Protein AF-A0A9E6AJM7-F1 (afdb_monomer_lite)

Foldseek 3Di:
DADPPDHPLRVLLVLCVPPVRVLPAAEAEEQDDDPVVQVSNVVSPHLYYHHPPDDPVVVVVSVCSSVVVD

pLDDT: mean 85.8, std 11.49, range [46.34, 96.81]

Secondary structure (DSSP, 8-state):
---SSS-HHHHHHHHHHSGGGTT---EEEES--SHHHHHHHHHTT-SEEEESS--HHHHHHHHHHHHS--

Structure (mmCIF, N/CA/C/O backbone):
data_AF-A0A9E6AJM7-F1
#
_entry.id   AF-A0A9E6AJM7-F1
#
loop_
_atom_site.group_PDB
_atom_site.id
_atom_site.type_symbol
_atom_site.label_atom_id
_atom_site.label_alt_id
_atom_site.label_comp_id
_atom_site.label_asym_id
_atom_site.label_entity_id
_atom_site.label_seq_id
_atom_site.pdbx_PDB_ins_code
_atom_site.Cartn_x
_atom_site.Cartn_y
_atom_site.Cartn_z
_atom_site.occupancy
_atom_site.B_iso_or_equiv
_atom_site.auth_seq_id
_atom_site.auth_comp_id
_atom_site.auth_asym_id
_atom_site.auth_atom_id
_atom_site.pdbx_PDB_model_num
ATOM 1 N N . MET A 1 1 ? 16.998 -0.350 3.052 1.00 46.34 1 MET A N 1
ATOM 2 C CA . MET A 1 1 ? 17.597 -1.688 2.859 1.00 46.34 1 MET A CA 1
ATOM 3 C C . MET A 1 1 ? 16.446 -2.664 2.797 1.00 46.34 1 MET A C 1
ATOM 5 O O . MET A 1 1 ? 15.607 -2.676 3.691 1.00 46.34 1 MET A O 1
ATOM 9 N N . ASN A 1 2 ? 16.327 -3.282 1.632 1.00 52.22 2 ASN A N 1
ATOM 10 C CA . ASN A 1 2 ? 15.067 -3.497 0.929 1.00 52.22 2 ASN A CA 1
ATOM 11 C C . ASN A 1 2 ? 14.756 -4.995 0.892 1.00 52.22 2 ASN A C 1
ATOM 13 O O . ASN A 1 2 ? 15.612 -5.798 1.261 1.00 52.22 2 ASN A O 1
ATOM 17 N N . MET A 1 3 ? 13.548 -5.385 0.476 1.00 55.38 3 MET A N 1
ATOM 18 C CA . MET A 1 3 ? 13.253 -6.794 0.194 1.00 55.38 3 MET A CA 1
ATOM 19 C C . MET A 1 3 ? 14.389 -7.345 -0.689 1.00 55.38 3 MET A C 1
ATOM 21 O O . MET A 1 3 ? 14.619 -6.829 -1.780 1.00 55.38 3 MET A O 1
ATOM 25 N N . LEU A 1 4 ? 15.136 -8.329 -0.170 1.00 62.00 4 LEU A N 1
ATOM 26 C CA . LEU A 1 4 ? 16.485 -8.739 -0.614 1.00 62.00 4 LEU A CA 1
ATOM 27 C C . LEU A 1 4 ? 16.563 -9.258 -2.068 1.00 62.00 4 LEU A C 1
ATOM 29 O O . LEU A 1 4 ? 17.640 -9.609 -2.536 1.00 62.00 4 LEU A O 1
ATOM 33 N N . VAL A 1 5 ? 15.433 -9.284 -2.779 1.00 66.75 5 VAL A N 1
ATOM 34 C CA . VAL A 1 5 ? 15.296 -9.726 -4.174 1.00 66.75 5 VAL A CA 1
ATOM 35 C C . VAL A 1 5 ? 14.429 -8.767 -5.020 1.00 66.75 5 VAL A C 1
ATOM 37 O O . VAL A 1 5 ? 14.608 -8.705 -6.231 1.00 66.75 5 VAL A O 1
ATOM 40 N N . MET A 1 6 ? 13.504 -7.993 -4.431 1.00 74.38 6 MET A N 1
ATOM 41 C CA . MET A 1 6 ? 12.549 -7.154 -5.180 1.00 74.38 6 MET A CA 1
ATOM 42 C C . MET A 1 6 ? 12.082 -5.949 -4.360 1.00 74.38 6 MET A C 1
ATOM 44 O O . MET A 1 6 ? 11.669 -6.110 -3.223 1.00 74.38 6 MET A O 1
ATOM 48 N N . ASP A 1 7 ? 12.077 -4.744 -4.929 1.00 84.75 7 ASP A N 1
ATOM 49 C CA . ASP A 1 7 ? 11.542 -3.564 -4.240 1.00 84.75 7 ASP A CA 1
ATOM 50 C C . ASP A 1 7 ? 10.008 -3.618 -4.070 1.00 84.75 7 ASP A C 1
ATOM 52 O O . ASP A 1 7 ? 9.282 -4.161 -4.902 1.00 84.75 7 ASP A O 1
ATOM 56 N N . GLY A 1 8 ? 9.489 -3.009 -3.001 1.00 85.94 8 GLY A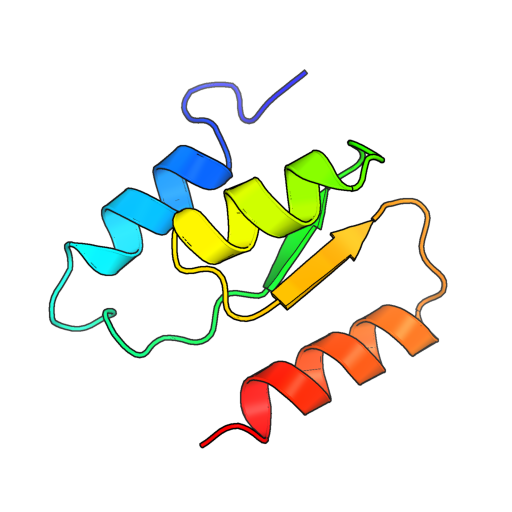 N 1
ATOM 57 C CA . GLY A 1 8 ? 8.055 -3.001 -2.716 1.00 85.94 8 GLY A CA 1
ATOM 58 C C . GLY A 1 8 ? 7.225 -2.330 -3.810 1.00 85.94 8 GLY A C 1
ATOM 59 O O . GLY A 1 8 ? 6.120 -2.789 -4.077 1.00 85.94 8 GLY A O 1
ATOM 60 N N . LEU A 1 9 ? 7.736 -1.281 -4.468 1.00 89.62 9 LEU A N 1
ATOM 61 C CA . LEU A 1 9 ? 7.026 -0.632 -5.579 1.00 89.62 9 LEU A CA 1
ATOM 62 C C . LEU A 1 9 ? 6.979 -1.524 -6.822 1.00 89.62 9 LEU A C 1
ATOM 64 O O . LEU A 1 9 ? 5.956 -1.569 -7.501 1.00 89.62 9 LEU A O 1
ATOM 68 N N . GLU A 1 10 ? 8.065 -2.244 -7.096 1.00 90.69 10 GLU A N 1
ATOM 69 C CA . GLU A 1 10 ? 8.142 -3.210 -8.194 1.00 90.69 10 GLU A CA 1
ATOM 70 C C . GLU A 1 10 ? 7.138 -4.352 -7.995 1.00 90.69 10 GLU A C 1
ATOM 72 O O . GLU A 1 10 ? 6.419 -4.717 -8.924 1.00 90.69 10 GLU A O 1
ATOM 77 N N . MET A 1 11 ? 6.998 -4.842 -6.759 1.00 91.44 11 MET A N 1
ATOM 78 C CA . MET A 1 11 ? 5.963 -5.818 -6.410 1.00 91.44 11 MET A CA 1
ATOM 79 C C . MET A 1 11 ? 4.559 -5.301 -6.753 1.00 91.44 11 MET A C 1
ATOM 81 O O . MET A 1 11 ? 3.770 -6.032 -7.346 1.00 91.44 11 MET A O 1
ATOM 85 N N . VAL A 1 12 ? 4.234 -4.047 -6.410 1.00 93.62 12 VAL A N 1
ATOM 86 C CA . VAL A 1 12 ? 2.911 -3.474 -6.720 1.00 93.62 12 VAL A CA 1
ATOM 87 C C . VAL A 1 12 ? 2.667 -3.438 -8.227 1.00 93.62 12 VAL A C 1
ATOM 89 O O . VAL A 1 12 ? 1.598 -3.860 -8.661 1.00 93.62 12 VAL A O 1
ATOM 92 N N . LYS A 1 13 ? 3.650 -2.998 -9.022 1.00 93.69 13 LYS A N 1
ATOM 93 C CA . LYS A 1 13 ? 3.522 -2.954 -10.487 1.00 93.69 13 LYS A CA 1
ATOM 94 C C . LYS A 1 13 ? 3.228 -4.336 -11.068 1.00 93.69 13 LYS A C 1
ATOM 96 O O . LYS A 1 13 ? 2.239 -4.495 -11.773 1.00 93.69 13 LYS A O 1
ATOM 101 N N . ARG A 1 14 ? 4.003 -5.351 -10.676 1.00 93.56 14 ARG A N 1
ATOM 102 C CA . ARG A 1 14 ? 3.798 -6.737 -11.133 1.00 93.56 14 ARG A CA 1
ATOM 103 C C . ARG A 1 14 ? 2.441 -7.299 -10.726 1.00 93.56 14 ARG A C 1
ATOM 105 O O . ARG A 1 14 ? 1.799 -7.990 -11.506 1.00 93.56 14 ARG A O 1
ATOM 112 N N . LEU A 1 15 ? 1.963 -6.986 -9.520 1.00 94.31 15 LEU A N 1
ATOM 113 C CA . LEU A 1 15 ? 0.623 -7.399 -9.092 1.00 94.31 15 LEU A CA 1
ATOM 114 C C . LEU A 1 15 ? -0.483 -6.759 -9.941 1.00 94.31 15 LEU A C 1
ATOM 116 O O . LEU A 1 15 ? -1.526 -7.380 -10.127 1.00 94.31 15 LEU A O 1
ATOM 120 N N . ARG A 1 16 ? -0.270 -5.546 -10.467 1.00 94.44 16 ARG A N 1
ATOM 121 C CA . ARG A 1 16 ? -1.225 -4.871 -11.359 1.00 94.44 16 ARG A CA 1
ATOM 122 C C . ARG A 1 16 ? -1.230 -5.426 -12.780 1.00 94.44 16 ARG A C 1
ATOM 124 O O . ARG A 1 16 ? -2.244 -5.296 -13.452 1.00 94.44 16 ARG A O 1
ATOM 131 N N . GLU A 1 17 ? -0.159 -6.086 -13.208 1.00 94.75 17 GLU A N 1
ATOM 132 C CA . GLU A 1 17 ? -0.097 -6.791 -14.498 1.00 94.75 17 GLU A CA 1
ATOM 133 C C . GLU A 1 17 ? -0.891 -8.111 -14.484 1.00 94.75 17 GLU A C 1
ATOM 135 O O . GLU A 1 17 ? -1.288 -8.620 -15.532 1.00 94.75 17 GLU A O 1
ATOM 140 N N . ILE A 1 18 ? -1.168 -8.670 -13.302 1.00 96.62 18 ILE A N 1
ATOM 141 C CA . ILE A 1 18 ? -1.962 -9.892 -13.154 1.00 96.62 18 ILE A CA 1
ATOM 142 C C . ILE A 1 18 ? -3.449 -9.518 -13.179 1.00 96.62 18 ILE A C 1
ATOM 144 O O . ILE A 1 18 ? -3.980 -9.019 -12.189 1.00 96.62 18 ILE A O 1
ATOM 148 N N . ALA A 1 19 ? -4.148 -9.825 -14.277 1.00 95.44 19 ALA A N 1
ATOM 149 C CA . ALA A 1 19 ? -5.563 -9.473 -14.475 1.00 95.44 19 ALA A CA 1
ATOM 150 C C . ALA A 1 19 ? -6.481 -9.898 -13.308 1.00 95.44 19 ALA A C 1
ATOM 152 O O . ALA A 1 19 ? -7.358 -9.148 -12.886 1.00 95.44 19 ALA A O 1
ATOM 153 N N . ALA A 1 20 ? -6.239 -11.073 -12.717 1.00 96.81 20 ALA A N 1
ATOM 154 C CA . ALA A 1 20 ? -7.004 -11.559 -11.564 1.00 96.81 20 ALA A CA 1
ATOM 155 C C . ALA A 1 20 ? -6.819 -10.709 -10.287 1.00 96.81 20 ALA A C 1
ATOM 157 O O . ALA A 1 20 ? -7.648 -10.767 -9.380 1.00 96.81 20 ALA A O 1
A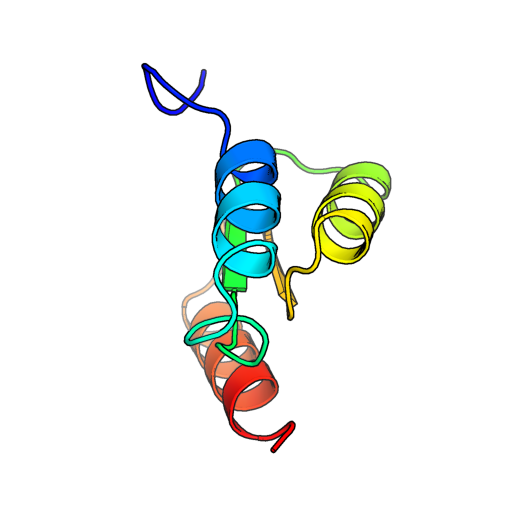TOM 158 N N . LEU A 1 21 ? -5.738 -9.929 -10.199 1.00 95.06 21 LEU A N 1
ATOM 159 C CA . LEU A 1 21 ? -5.357 -9.119 -9.038 1.00 95.06 21 LEU A CA 1
ATOM 160 C C . LEU A 1 21 ? -5.414 -7.610 -9.316 1.00 95.06 21 LEU A C 1
ATOM 162 O O . LEU A 1 21 ? -5.131 -6.817 -8.414 1.00 95.06 21 LEU A O 1
ATOM 166 N N . GLU A 1 22 ? -5.826 -7.192 -10.516 1.00 91.44 22 GLU A N 1
ATOM 167 C CA . GLU A 1 22 ? -5.864 -5.787 -10.944 1.00 91.44 22 GLU A CA 1
ATOM 168 C C . GLU A 1 22 ? -6.576 -4.894 -9.913 1.00 91.44 22 GLU A C 1
ATOM 170 O O . GLU A 1 22 ? -6.089 -3.821 -9.557 1.00 91.44 22 GLU A O 1
ATOM 175 N N . LYS A 1 23 ? -7.683 -5.389 -9.346 1.00 91.12 23 LYS A N 1
ATOM 176 C CA . LYS A 1 23 ? -8.520 -4.673 -8.368 1.00 91.12 23 LYS A CA 1
ATOM 177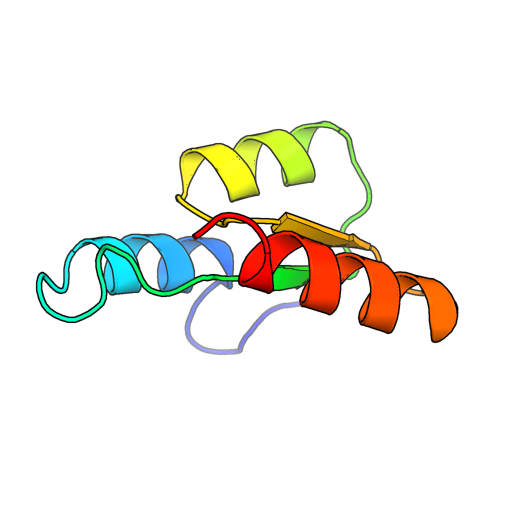 C C . LYS A 1 23 ? -8.199 -4.991 -6.906 1.00 91.12 23 LYS A C 1
ATOM 179 O O . LYS A 1 23 ? -8.880 -4.488 -6.013 1.00 91.12 23 LYS A O 1
ATOM 184 N N . LEU A 1 24 ? -7.194 -5.825 -6.624 1.00 93.69 24 LEU A N 1
ATOM 185 C CA . LEU A 1 24 ? -6.826 -6.178 -5.252 1.00 93.69 24 LEU A CA 1
ATOM 186 C C . LEU A 1 24 ? -6.360 -4.915 -4.500 1.00 93.69 24 LEU A C 1
ATOM 188 O O . LEU A 1 24 ? -5.421 -4.256 -4.962 1.00 93.69 24 LEU A O 1
ATOM 192 N N . PRO A 1 25 ? -6.958 -4.553 -3.350 1.00 94.25 25 PRO A N 1
ATOM 193 C CA . PRO A 1 25 ? -6.480 -3.421 -2.567 1.00 94.25 25 PRO A CA 1
ATOM 194 C C . PRO A 1 25 ? -5.064 -3.673 -2.037 1.00 94.25 25 PRO A C 1
ATOM 196 O O . PRO A 1 25 ? -4.802 -4.710 -1.432 1.00 94.25 25 PRO A O 1
ATOM 199 N N . ILE A 1 26 ? -4.154 -2.717 -2.239 1.00 93.75 26 ILE A N 1
ATOM 200 C CA . ILE A 1 26 ? -2.757 -2.814 -1.789 1.00 93.75 26 ILE A CA 1
ATOM 201 C C . ILE A 1 26 ? -2.458 -1.652 -0.841 1.00 93.75 26 ILE A C 1
ATOM 203 O O . ILE A 1 26 ? -2.532 -0.485 -1.230 1.00 93.75 26 ILE A O 1
ATOM 207 N N . LEU A 1 27 ? -2.099 -1.972 0.403 1.00 92.38 27 LEU A N 1
ATOM 208 C CA . LEU A 1 27 ? -1.653 -1.013 1.413 1.00 92.38 27 LEU A CA 1
ATOM 209 C C . LEU A 1 27 ? -0.148 -1.182 1.638 1.00 92.38 27 LEU A C 1
ATOM 211 O O . LEU A 1 27 ? 0.289 -2.172 2.219 1.00 92.38 27 LEU A O 1
ATOM 215 N N . MET A 1 28 ? 0.649 -0.215 1.189 1.00 90.56 28 MET A N 1
ATOM 216 C CA . MET A 1 28 ? 2.097 -0.244 1.391 1.00 90.56 28 MET A CA 1
ATOM 217 C C . MET A 1 28 ? 2.472 0.244 2.788 1.00 90.56 28 MET A C 1
ATOM 219 O O . MET A 1 28 ? 1.953 1.250 3.266 1.00 90.56 28 MET A O 1
ATOM 223 N N . VAL A 1 29 ? 3.433 -0.422 3.424 1.00 89.50 29 VAL A N 1
ATOM 224 C CA . VAL A 1 29 ? 3.975 -0.011 4.722 1.00 89.50 29 VAL A CA 1
ATOM 225 C C . VAL A 1 29 ? 5.487 0.139 4.596 1.00 89.50 29 VAL A C 1
ATOM 227 O O . VAL A 1 29 ? 6.184 -0.844 4.364 1.00 89.50 29 VAL A O 1
ATOM 230 N N . THR A 1 30 ? 6.008 1.356 4.747 1.00 82.75 30 THR A N 1
ATOM 231 C CA . THR A 1 30 ? 7.414 1.681 4.435 1.00 82.75 30 THR A CA 1
ATOM 232 C C . THR A 1 30 ? 8.075 2.517 5.525 1.00 82.75 30 THR A C 1
ATOM 234 O O . THR A 1 30 ? 7.401 3.278 6.208 1.00 82.75 30 THR A O 1
ATOM 237 N N . THR A 1 31 ? 9.388 2.383 5.709 1.00 81.81 31 THR A N 1
ATOM 238 C CA . THR A 1 31 ? 10.206 3.277 6.553 1.00 81.81 31 THR A CA 1
ATOM 239 C C . THR A 1 31 ? 10.688 4.521 5.808 1.00 81.81 31 THR A C 1
ATOM 241 O O . THR A 1 31 ? 11.194 5.437 6.445 1.00 81.81 31 THR A O 1
ATOM 244 N N . GLU A 1 32 ? 10.546 4.578 4.479 1.00 74.25 32 GLU A N 1
ATOM 245 C CA . GLU A 1 32 ? 10.878 5.781 3.712 1.00 74.25 32 GLU A CA 1
ATOM 246 C C . GLU A 1 32 ? 9.821 6.866 3.935 1.00 74.25 32 GLU A C 1
ATOM 248 O O . GLU A 1 32 ? 8.632 6.690 3.648 1.00 74.25 32 GLU A O 1
ATOM 253 N N . VAL A 1 33 ? 10.271 8.008 4.450 1.00 63.25 33 VAL A N 1
ATOM 254 C CA . VAL A 1 33 ? 9.448 9.191 4.699 1.00 63.25 33 VAL A CA 1
ATOM 255 C C . VAL A 1 33 ? 9.748 10.223 3.615 1.00 63.25 33 VAL A C 1
ATOM 257 O O . VAL A 1 33 ? 10.895 10.607 3.421 1.00 63.25 33 VAL A O 1
ATOM 260 N N . GLY A 1 34 ? 8.718 10.662 2.893 1.00 66.50 34 GLY A N 1
ATOM 261 C CA . GLY A 1 34 ? 8.838 11.707 1.876 1.00 66.50 34 GLY A CA 1
ATOM 262 C C . GLY A 1 34 ? 7.579 11.813 1.020 1.00 66.50 34 GLY A C 1
ATOM 263 O O . GLY A 1 34 ? 6.962 10.796 0.692 1.00 66.50 34 GLY A O 1
ATOM 264 N N . ALA A 1 35 ? 7.193 13.036 0.641 1.00 67.31 35 ALA A N 1
ATOM 265 C CA . ALA A 1 35 ? 6.039 13.289 -0.232 1.00 67.31 35 ALA A CA 1
ATOM 266 C C . ALA A 1 35 ? 6.130 12.510 -1.561 1.00 67.31 35 ALA A C 1
ATOM 268 O O . ALA A 1 35 ? 5.113 12.106 -2.129 1.00 67.31 35 ALA A O 1
ATOM 269 N N . ASP A 1 36 ? 7.351 12.221 -2.009 1.00 82.50 36 ASP A N 1
ATOM 270 C CA . ASP A 1 36 ? 7.608 11.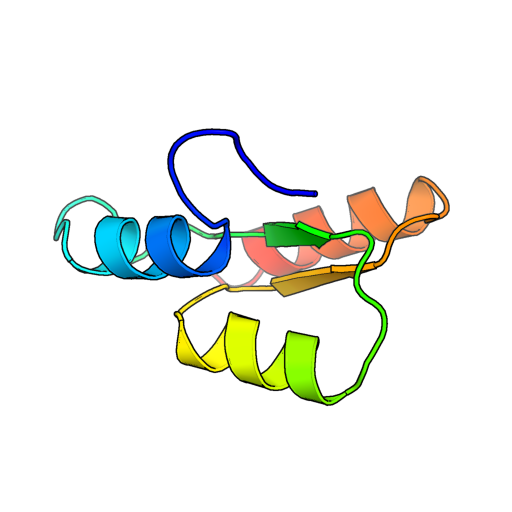456 -3.224 1.00 82.50 36 ASP A CA 1
ATOM 271 C C . ASP A 1 36 ? 7.307 9.967 -3.076 1.00 82.50 36 ASP A C 1
ATOM 273 O O . ASP A 1 36 ? 6.945 9.324 -4.057 1.00 82.50 36 ASP A O 1
ATOM 277 N N . MET A 1 37 ? 7.381 9.390 -1.873 1.00 82.81 37 MET A N 1
ATOM 278 C CA . MET A 1 37 ? 7.035 7.978 -1.682 1.00 82.81 37 MET A CA 1
ATOM 279 C C . MET A 1 37 ? 5.532 7.740 -1.855 1.00 82.81 37 MET A C 1
ATOM 281 O O . MET A 1 37 ? 5.127 6.779 -2.502 1.00 82.81 37 MET A O 1
ATOM 285 N N . ALA A 1 38 ? 4.697 8.657 -1.360 1.00 82.25 38 ALA A N 1
ATOM 286 C CA . ALA A 1 38 ? 3.250 8.613 -1.570 1.00 82.25 38 ALA A CA 1
ATOM 287 C C . ALA A 1 38 ? 2.885 8.676 -3.063 1.00 82.25 38 ALA A C 1
ATOM 289 O O . ALA A 1 38 ? 2.054 7.902 -3.543 1.00 82.25 38 ALA A O 1
ATOM 290 N N . LYS A 1 39 ? 3.537 9.583 -3.805 1.00 87.69 39 LYS A N 1
ATOM 291 C CA . LYS A 1 39 ? 3.359 9.723 -5.256 1.00 87.69 39 LYS A CA 1
ATOM 292 C C . LYS A 1 39 ? 3.806 8.464 -5.996 1.00 87.69 39 LYS A C 1
ATOM 294 O O . LYS A 1 39 ? 3.041 7.949 -6.805 1.00 87.69 39 LYS A O 1
ATOM 299 N N . ARG A 1 40 ? 4.996 7.939 -5.680 1.00 89.44 40 ARG A N 1
ATOM 300 C CA . ARG A 1 40 ? 5.540 6.704 -6.269 1.00 89.44 40 ARG A CA 1
ATOM 301 C C . ARG A 1 40 ? 4.640 5.497 -5.998 1.00 89.44 40 ARG A C 1
ATOM 303 O O . ARG A 1 40 ? 4.326 4.765 -6.929 1.00 89.44 40 ARG A O 1
ATOM 310 N N . ALA A 1 41 ? 4.167 5.323 -4.763 1.00 89.25 41 ALA A N 1
ATOM 311 C CA . ALA A 1 41 ? 3.260 4.237 -4.391 1.00 89.25 41 ALA A CA 1
ATOM 312 C C . ALA A 1 41 ? 1.933 4.309 -5.157 1.00 89.25 41 ALA A C 1
ATOM 314 O O . ALA A 1 41 ? 1.477 3.306 -5.704 1.00 89.25 41 ALA A O 1
ATOM 315 N N . ARG A 1 42 ? 1.336 5.505 -5.256 1.00 89.62 42 ARG A N 1
ATOM 316 C CA . ARG A 1 42 ? 0.109 5.708 -6.036 1.00 89.62 42 ARG A CA 1
ATOM 317 C C . ARG A 1 42 ? 0.334 5.437 -7.524 1.00 89.62 42 ARG A C 1
ATOM 319 O O . ARG A 1 42 ? -0.478 4.750 -8.128 1.00 89.62 42 ARG A O 1
ATOM 326 N N . ALA A 1 43 ? 1.434 5.930 -8.094 1.00 91.81 43 ALA A N 1
ATOM 327 C CA . ALA A 1 43 ? 1.784 5.703 -9.497 1.00 91.81 43 ALA A CA 1
ATOM 328 C C . ALA A 1 43 ? 2.041 4.219 -9.809 1.00 91.81 43 ALA A C 1
ATOM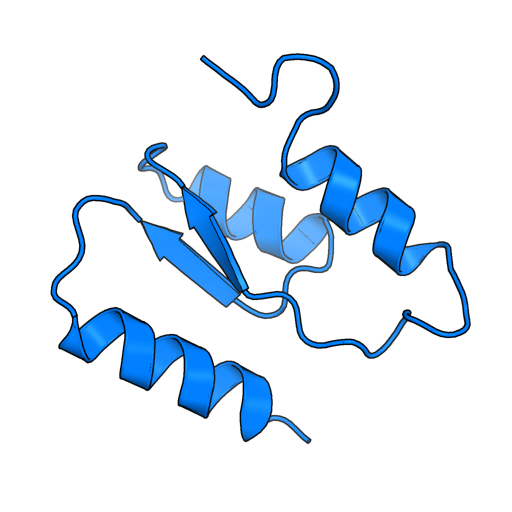 330 O O . ALA A 1 43 ? 1.721 3.762 -10.898 1.00 91.81 43 ALA A O 1
ATOM 331 N N . ALA A 1 44 ? 2.569 3.455 -8.848 1.00 93.00 44 ALA A N 1
ATOM 332 C CA . ALA A 1 44 ? 2.725 2.007 -8.969 1.00 93.00 44 ALA A CA 1
ATOM 333 C C . ALA A 1 44 ? 1.391 1.238 -8.880 1.00 93.00 44 ALA A C 1
ATOM 335 O O . ALA A 1 44 ? 1.359 0.052 -9.186 1.00 93.00 44 ALA A O 1
ATOM 336 N N . GLY A 1 45 ? 0.298 1.889 -8.461 1.00 93.06 45 GLY A N 1
ATOM 337 C CA . GLY A 1 45 ? -1.026 1.281 -8.327 1.00 93.06 45 GLY A CA 1
ATOM 338 C C . GLY A 1 45 ? -1.398 0.863 -6.902 1.00 93.06 45 GLY A C 1
ATOM 339 O O . GLY A 1 45 ? -2.356 0.106 -6.721 1.00 93.06 45 GLY A O 1
ATOM 340 N N . ALA A 1 46 ? -0.684 1.329 -5.872 1.00 93.81 46 ALA A N 1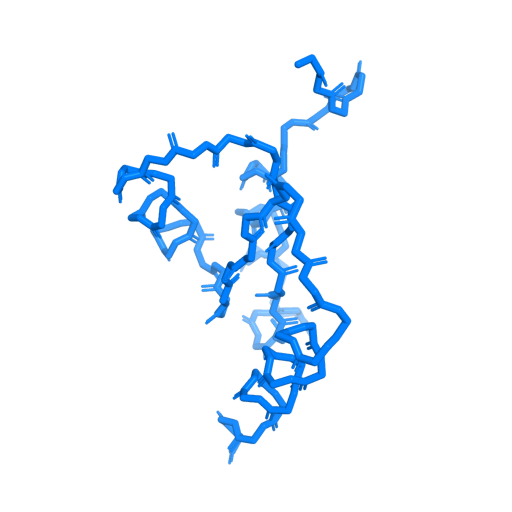
ATOM 341 C CA . ALA A 1 46 ? -1.071 1.078 -4.486 1.00 93.81 46 ALA A CA 1
ATOM 342 C C . ALA A 1 46 ? -2.335 1.871 -4.118 1.00 93.81 46 ALA A C 1
ATOM 344 O O . ALA A 1 46 ? -2.481 3.046 -4.458 1.00 93.81 46 ALA A O 1
ATOM 345 N N . THR A 1 47 ? -3.234 1.243 -3.362 1.00 94.06 47 THR A N 1
ATOM 346 C CA . THR A 1 47 ? -4.470 1.868 -2.864 1.00 94.06 47 THR A CA 1
ATOM 347 C C . THR A 1 47 ? -4.183 2.836 -1.714 1.00 94.06 47 THR A C 1
ATOM 349 O O . THR A 1 47 ? -4.858 3.853 -1.561 1.00 94.06 47 THR A O 1
ATOM 352 N N . GLY A 1 48 ? -3.163 2.546 -0.903 1.00 90.19 48 GLY A N 1
ATOM 353 C CA . GLY A 1 48 ? -2.737 3.408 0.195 1.00 90.19 48 GLY A CA 1
ATOM 354 C C . GLY A 1 48 ? -1.299 3.153 0.631 1.00 90.19 48 GLY A C 1
ATOM 355 O O . GLY A 1 48 ? -0.673 2.173 0.228 1.00 90.19 48 GLY A O 1
ATOM 356 N N . TRP A 1 49 ? -0.785 4.031 1.493 1.00 89.44 49 TRP A N 1
ATOM 357 C CA . TRP A 1 49 ? 0.538 3.905 2.104 1.00 89.44 49 TRP A CA 1
ATOM 358 C C . TRP A 1 49 ? 0.507 4.313 3.585 1.00 89.44 49 TRP A C 1
ATOM 360 O O . TRP A 1 49 ? -0.300 5.151 3.992 1.00 89.44 49 TRP A O 1
ATOM 370 N N . ILE A 1 50 ? 1.400 3.734 4.389 1.00 88.88 50 ILE A N 1
ATOM 371 C CA . ILE A 1 50 ? 1.635 4.074 5.797 1.00 88.88 50 ILE A CA 1
ATOM 372 C C . ILE A 1 50 ? 3.144 4.145 6.038 1.00 88.88 50 ILE A C 1
ATOM 374 O O . ILE A 1 50 ? 3.879 3.207 5.723 1.00 88.88 50 ILE A O 1
ATOM 378 N N . SER A 1 51 ? 3.604 5.247 6.627 1.00 87.38 51 SER A N 1
ATOM 379 C CA . SER A 1 51 ? 5.003 5.421 7.025 1.00 87.38 51 SER A CA 1
ATOM 380 C C . SER A 1 51 ? 5.260 4.835 8.416 1.00 87.38 51 SER A C 1
ATOM 382 O O . SER A 1 51 ? 4.474 5.039 9.339 1.00 87.38 51 SER A O 1
ATOM 384 N N . LYS A 1 52 ? 6.371 4.117 8.573 1.00 85.94 52 LYS A N 1
ATOM 385 C CA . LYS A 1 52 ? 6.920 3.642 9.845 1.00 85.94 52 LYS A CA 1
ATOM 386 C C . LYS A 1 52 ? 7.817 4.723 10.474 1.00 85.94 52 LYS A C 1
ATOM 388 O O . LYS A 1 52 ? 8.507 5.417 9.731 1.00 85.94 52 LYS A O 1
ATOM 393 N N . PRO A 1 53 ? 7.881 4.806 11.815 1.00 90.75 53 PRO A N 1
ATOM 394 C CA . PRO A 1 53 ? 7.011 4.114 12.768 1.00 90.75 53 PRO A CA 1
ATOM 395 C C . PRO A 1 53 ? 5.589 4.705 12.759 1.00 90.75 53 PRO A C 1
ATOM 397 O O . PRO A 1 53 ? 5.407 5.910 12.610 1.00 90.75 53 PRO A O 1
ATOM 400 N N . PHE A 1 54 ? 4.569 3.863 12.951 1.00 87.00 54 PHE A N 1
ATOM 401 C CA . PHE A 1 54 ? 3.168 4.291 13.042 1.00 87.00 54 PHE A CA 1
ATOM 402 C C . PHE A 1 54 ? 2.518 3.795 14.334 1.00 87.00 54 PHE A C 1
ATOM 404 O O . PHE A 1 54 ? 2.847 2.732 14.854 1.00 87.00 54 PHE A O 1
ATOM 411 N N . LYS A 1 55 ? 1.532 4.548 14.834 1.00 90.12 55 LYS A N 1
ATOM 412 C CA . LYS A 1 55 ? 0.641 4.062 15.899 1.00 90.12 55 LYS A CA 1
ATOM 413 C C . LYS A 1 55 ? -0.357 3.065 15.307 1.00 90.12 55 LYS A C 1
ATOM 415 O O . LYS A 1 55 ? -0.903 3.318 14.235 1.00 90.12 55 LYS A O 1
ATOM 420 N N . VAL A 1 56 ? -0.671 1.999 16.043 1.00 90.69 56 VAL A N 1
ATOM 421 C CA . VAL A 1 56 ? -1.589 0.917 15.624 1.00 90.69 56 VAL A CA 1
ATOM 422 C C . VAL A 1 56 ? -2.935 1.445 15.102 1.00 90.69 56 VAL A C 1
ATOM 424 O O . VAL A 1 56 ? -3.438 0.968 14.088 1.00 90.69 56 VAL A O 1
ATOM 427 N N . LYS A 1 57 ? -3.477 2.513 15.703 1.00 93.12 57 LYS A N 1
ATOM 428 C CA . LYS A 1 57 ? -4.712 3.167 15.230 1.00 93.12 57 LYS A CA 1
ATOM 429 C C . LYS A 1 57 ? -4.668 3.614 13.760 1.00 93.12 57 LYS A C 1
ATOM 431 O O . LYS A 1 57 ? -5.692 3.601 13.083 1.00 93.12 57 LYS A O 1
ATOM 436 N N . PHE A 1 58 ? -3.498 4.011 13.254 1.00 88.94 58 PHE A N 1
ATOM 437 C CA . PHE A 1 58 ? -3.339 4.436 11.863 1.00 88.94 58 PHE A CA 1
ATOM 438 C C . PHE A 1 58 ? -3.313 3.251 10.898 1.00 88.94 58 PHE A C 1
ATOM 440 O O . PHE A 1 58 ? -3.796 3.394 9.778 1.00 88.94 58 PHE A O 1
ATOM 447 N N . LEU A 1 59 ? -2.836 2.084 11.344 1.00 91.25 59 LEU A N 1
ATOM 448 C CA . LEU A 1 59 ? -2.926 0.848 10.570 1.00 91.25 59 LEU A CA 1
ATOM 449 C C . LEU A 1 59 ? -4.386 0.457 10.353 1.00 91.25 59 LEU A C 1
ATOM 451 O O . LEU A 1 59 ? -4.806 0.317 9.209 1.00 91.25 59 LEU A O 1
ATOM 455 N N . PHE A 1 60 ? -5.178 0.385 11.428 1.00 93.38 60 PHE A N 1
ATOM 456 C CA . PHE A 1 60 ? -6.609 0.084 11.326 1.00 93.38 60 PHE A CA 1
ATOM 457 C C . PHE A 1 60 ? -7.349 1.081 10.432 1.00 93.38 60 PHE A C 1
ATOM 459 O O . PHE A 1 60 ? -8.126 0.681 9.569 1.00 93.38 60 PHE A O 1
ATOM 466 N N . LYS A 1 61 ? -7.061 2.382 10.569 1.00 91.25 61 LYS A N 1
ATOM 467 C CA . LYS A 1 61 ? -7.649 3.409 9.699 1.00 91.25 61 LYS A CA 1
ATOM 468 C C . LYS A 1 61 ? -7.276 3.203 8.226 1.00 91.25 61 LYS A C 1
ATOM 470 O O . LYS A 1 61 ? -8.132 3.364 7.360 1.00 91.25 61 LYS A O 1
ATOM 475 N N . GLY A 1 62 ? -6.019 2.860 7.945 1.00 91.25 62 GLY A N 1
ATOM 476 C CA . GLY A 1 62 ? -5.542 2.583 6.591 1.00 91.25 62 GLY A CA 1
ATOM 477 C C . GLY A 1 62 ? -6.209 1.353 5.981 1.00 91.25 62 GLY A C 1
ATOM 478 O O . GLY A 1 62 ? -6.730 1.444 4.873 1.00 91.25 62 GLY A O 1
ATOM 479 N N . VAL A 1 63 ? -6.265 0.246 6.728 1.00 92.69 63 VAL A N 1
ATOM 480 C CA . VAL A 1 63 ? -6.935 -0.998 6.315 1.00 92.69 63 VAL A CA 1
ATOM 481 C C . VAL A 1 63 ? -8.416 -0.749 6.033 1.00 92.69 63 VAL A C 1
ATOM 483 O O . VAL A 1 63 ? -8.889 -1.056 4.942 1.00 92.69 63 VAL A O 1
ATOM 486 N N . ASN A 1 64 ? -9.135 -0.108 6.958 1.00 93.44 64 ASN A N 1
ATOM 487 C CA . ASN A 1 64 ? -10.553 0.194 6.765 1.00 93.44 64 ASN A CA 1
ATOM 488 C C . ASN A 1 64 ? -10.781 1.058 5.523 1.00 93.44 64 ASN A C 1
ATOM 490 O O . ASN A 1 64 ? -11.708 0.796 4.766 1.00 93.44 64 ASN A O 1
ATOM 494 N N . ARG A 1 65 ? -9.910 2.041 5.264 1.00 89.81 65 ARG A N 1
ATOM 495 C CA . ARG A 1 65 ? -10.035 2.915 4.092 1.00 89.81 65 ARG A CA 1
ATOM 496 C C . ARG A 1 65 ? -9.804 2.189 2.767 1.00 89.81 65 ARG A C 1
ATOM 498 O O . ARG A 1 65 ? -10.511 2.471 1.801 1.00 89.81 65 ARG A O 1
ATOM 505 N N . VAL A 1 66 ? -8.822 1.287 2.694 1.00 90.31 66 VAL A N 1
ATOM 506 C CA . VAL A 1 66 ? -8.576 0.526 1.455 1.00 90.31 66 VAL A CA 1
ATOM 507 C C . VAL A 1 66 ? -9.655 -0.528 1.204 1.00 90.31 66 VAL A C 1
ATOM 509 O O . VAL A 1 66 ? -9.941 -0.826 0.050 1.00 90.31 66 VAL A O 1
ATOM 512 N N . LEU A 1 67 ? -10.285 -1.059 2.258 1.00 89.50 67 LEU A N 1
ATOM 513 C CA . LEU A 1 67 ? -11.384 -2.019 2.134 1.00 89.50 67 LEU A CA 1
ATOM 514 C C . LEU A 1 67 ? -12.739 -1.353 1.854 1.00 89.50 67 LEU A C 1
ATOM 516 O O . LEU A 1 67 ? -13.556 -1.944 1.156 1.00 89.50 67 LEU A O 1
ATOM 520 N N . SER A 1 68 ? -12.968 -0.132 2.348 1.00 85.12 68 SER A N 1
ATOM 521 C CA . SER A 1 68 ? -14.218 0.614 2.142 1.00 85.12 68 SER A CA 1
ATOM 522 C C . SER A 1 68 ? -14.332 1.285 0.772 1.00 85.12 68 SER A C 1
ATOM 524 O O . SER A 1 68 ? -15.372 1.851 0.470 1.00 85.12 68 SER A O 1
ATOM 526 N N . SER A 1 69 ? -13.264 1.308 -0.028 1.00 68.69 69 SER A N 1
ATOM 527 C CA . SER A 1 69 ? -13.254 1.946 -1.357 1.00 68.69 69 SER A CA 1
ATOM 528 C C . SER A 1 69 ? -13.753 0.996 -2.462 1.00 68.69 69 SER A C 1
ATOM 530 O O . SER A 1 69 ? -13.264 1.063 -3.588 1.00 68.69 69 SER A O 1
ATOM 532 N N . ARG A 1 70 ? -14.660 0.075 -2.111 1.00 56.97 70 ARG A N 1
ATOM 533 C CA . ARG A 1 70 ? -15.305 -0.891 -3.010 1.00 56.97 70 ARG A CA 1
ATOM 534 C C . ARG A 1 70 ? -16.696 -0.423 -3.402 1.00 56.97 70 ARG A C 1
ATOM 536 O O . ARG A 1 70 ? -17.372 0.145 -2.520 1.00 56.97 70 ARG A O 1
#

Radius of gyration: 12.22 Å; chains: 1; bounding box: 33×25×30 Å

Sequence (70 aa):
MNMLVMDGLEMVKRLREIAALEKLPILMVTTEVGADMAKRARAAGATGWISKPFKVKFLFKGVNRVLSSR